Protein AF-A0A924PQM9-F1 (afdb_monomer_lite)

Secondary structure (DSSP, 8-state):
--HHHHHHHHHHHHHHH-----HHHHHHHHHHHHTT-SEEEEE-SSSEEEEEEEETTEEEEEEEETTTTEEEEEEPPP-

Foldseek 3Di:
DDPVQLVQAQVQCCVAVVDRDDSVRQVVQLVCVVVVQWAWDADPDPFWTWTWHQDPNDTWIFIAGNVVSGTRHTDHDDD

Radius of gyration: 11.28 Å; chains: 1; bounding box: 29×24×26 Å

Structure (mmCIF, N/CA/C/O backbone):
data_AF-A0A924PQM9-F1
#
_entry.id   AF-A0A924PQM9-F1
#
loop_
_atom_site.group_PDB
_atom_site.id
_atom_site.type_symbol
_atom_site.label_atom_id
_atom_site.label_alt_id
_atom_site.label_comp_id
_atom_site.label_asym_id
_atom_site.label_entity_id
_atom_site.label_seq_id
_atom_site.pdbx_PDB_ins_code
_atom_site.Cartn_x
_atom_site.Cartn_y
_atom_site.Cartn_z
_atom_site.occupancy
_atom_site.B_iso_or_equiv
_atom_site.auth_seq_id
_atom_site.auth_comp_id
_atom_site.auth_asym_id
_atom_site.auth_atom_id
_atom_site.pdbx_PDB_model_num
ATOM 1 N N . MET A 1 1 ? 11.988 2.929 5.447 1.00 58.50 1 MET A N 1
ATOM 2 C CA . MET A 1 1 ? 10.903 3.896 5.177 1.00 58.50 1 MET A CA 1
ATOM 3 C C . MET A 1 1 ? 11.099 5.063 6.125 1.00 58.50 1 MET A C 1
ATOM 5 O O . MET A 1 1 ? 11.207 4.819 7.326 1.00 58.50 1 MET A O 1
ATOM 9 N N . MET A 1 2 ? 11.226 6.283 5.610 1.00 68.81 2 MET A N 1
ATOM 10 C CA . MET A 1 2 ? 11.346 7.467 6.470 1.00 68.81 2 MET A CA 1
ATOM 11 C C . MET A 1 2 ? 10.018 7.715 7.201 1.00 68.81 2 MET A C 1
ATOM 13 O O . MET A 1 2 ? 8.949 7.354 6.706 1.00 68.81 2 MET A O 1
ATOM 17 N N . HIS A 1 3 ? 10.060 8.343 8.379 1.00 68.50 3 HIS A N 1
ATOM 18 C CA . HIS A 1 3 ? 8.855 8.659 9.162 1.00 68.50 3 HIS A CA 1
ATOM 19 C C . HIS A 1 3 ? 7.816 9.470 8.362 1.00 68.50 3 HIS A C 1
ATOM 21 O O . HIS A 1 3 ? 6.614 9.250 8.517 1.00 68.50 3 HIS A O 1
ATOM 27 N N . ALA A 1 4 ? 8.275 10.340 7.455 1.00 72.38 4 ALA A N 1
ATOM 28 C CA . ALA A 1 4 ? 7.427 11.151 6.583 1.00 72.38 4 ALA A CA 1
ATOM 29 C C . ALA A 1 4 ? 6.554 10.311 5.631 1.00 72.38 4 ALA A C 1
ATOM 31 O O . ALA A 1 4 ? 5.370 10.596 5.469 1.00 72.38 4 ALA A O 1
ATOM 32 N N . GLU A 1 5 ? 7.103 9.242 5.050 1.00 73.56 5 GLU A N 1
ATOM 33 C CA . GLU A 1 5 ? 6.380 8.361 4.121 1.00 73.56 5 GLU A CA 1
ATOM 34 C C . GLU A 1 5 ? 5.305 7.552 4.856 1.00 73.56 5 GLU A C 1
ATOM 36 O O . GLU A 1 5 ? 4.174 7.452 4.387 1.00 73.56 5 GLU A O 1
ATOM 41 N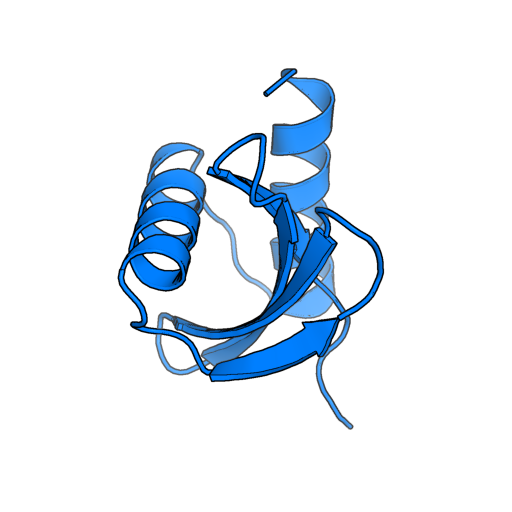 N . ARG A 1 6 ? 5.613 7.058 6.066 1.00 77.88 6 ARG A N 1
ATOM 42 C CA . ARG A 1 6 ? 4.626 6.375 6.923 1.00 77.88 6 ARG A CA 1
ATOM 43 C C . ARG A 1 6 ? 3.453 7.287 7.252 1.00 77.88 6 ARG A C 1
ATOM 45 O O . ARG A 1 6 ? 2.303 6.874 7.138 1.00 77.88 6 ARG A O 1
ATOM 52 N N . SER A 1 7 ? 3.755 8.519 7.660 1.00 81.88 7 SER A N 1
ATOM 53 C CA . SER A 1 7 ? 2.738 9.525 7.973 1.00 81.88 7 SER A CA 1
ATOM 54 C C . SER A 1 7 ? 1.882 9.853 6.745 1.00 81.88 7 SER A C 1
ATOM 56 O O . SER A 1 7 ? 0.656 9.902 6.834 1.00 81.88 7 SER A O 1
ATOM 58 N N . HIS A 1 8 ? 2.509 9.974 5.570 1.00 89.31 8 HIS A N 1
ATOM 59 C CA . HIS A 1 8 ? 1.802 10.189 4.312 1.00 89.31 8 HIS A CA 1
ATOM 60 C C . HIS A 1 8 ? 0.824 9.052 3.987 1.00 89.31 8 HIS A C 1
ATOM 62 O O . HIS A 1 8 ? -0.346 9.325 3.724 1.00 89.31 8 HIS A O 1
ATOM 68 N N . THR A 1 9 ? 1.267 7.792 4.042 1.00 91.69 9 THR A N 1
ATOM 69 C CA . THR A 1 9 ? 0.407 6.631 3.762 1.00 91.69 9 THR A CA 1
ATOM 70 C C . THR A 1 9 ? -0.780 6.566 4.719 1.00 91.69 9 THR A C 1
ATOM 72 O O . THR A 1 9 ? -1.912 6.432 4.257 1.00 91.69 9 THR A O 1
ATOM 75 N N . LYS A 1 10 ? -0.549 6.738 6.030 1.00 93.88 10 LYS A N 1
ATOM 76 C CA . LYS A 1 10 ? -1.624 6.769 7.041 1.00 93.88 10 LYS A CA 1
ATOM 77 C C . LYS A 1 10 ? -2.661 7.835 6.726 1.00 93.88 10 LYS A C 1
ATOM 79 O O . LYS A 1 10 ? -3.849 7.542 6.662 1.00 93.88 10 LYS A O 1
ATOM 84 N N . ARG A 1 11 ? -2.198 9.059 6.464 1.00 95.19 11 ARG A N 1
ATOM 85 C CA . ARG A 1 11 ? -3.076 10.179 6.135 1.00 95.19 11 ARG A CA 1
ATOM 86 C C . ARG A 1 11 ? -3.919 9.893 4.894 1.00 95.19 11 ARG A C 1
ATOM 88 O O . ARG A 1 11 ? -5.110 10.169 4.899 1.00 95.19 11 ARG A O 1
ATOM 95 N N . ARG A 1 12 ? -3.335 9.311 3.843 1.00 96.56 12 ARG A N 1
ATOM 96 C CA . ARG A 1 12 ? -4.081 8.979 2.618 1.00 96.56 12 ARG A CA 1
ATOM 97 C C . ARG A 1 12 ? -5.101 7.868 2.820 1.00 96.56 12 ARG A C 1
ATOM 99 O O . ARG A 1 12 ? -6.160 7.937 2.207 1.00 96.56 12 ARG A O 1
ATOM 106 N N . LEU A 1 13 ? -4.806 6.879 3.659 1.00 96.19 13 LEU A N 1
ATOM 107 C CA . LEU A 1 13 ? -5.766 5.833 4.017 1.00 96.19 13 LE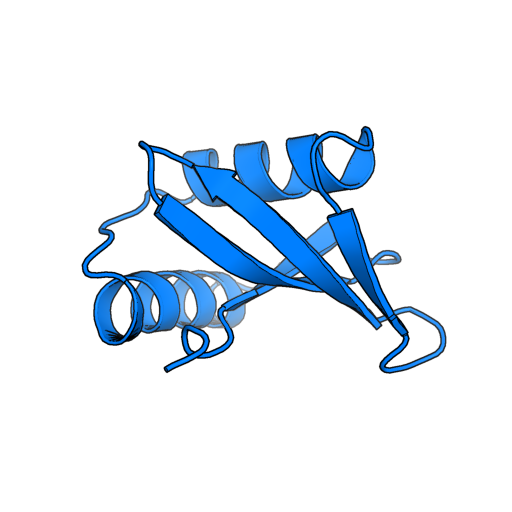U A CA 1
ATOM 108 C C . LEU A 1 13 ? -6.952 6.406 4.804 1.00 96.19 13 LEU A C 1
ATOM 110 O O . LEU A 1 13 ? -8.095 6.116 4.455 1.00 96.19 13 LEU A O 1
ATOM 114 N N . ALA A 1 14 ? -6.693 7.299 5.760 1.00 96.50 14 ALA A N 1
ATOM 115 C CA . ALA A 1 14 ? -7.746 7.996 6.494 1.00 96.50 14 ALA A CA 1
ATOM 116 C C . ALA A 1 14 ? -8.601 8.879 5.565 1.00 96.50 14 ALA A C 1
ATOM 118 O O . ALA A 1 14 ? -9.816 8.729 5.518 1.00 96.50 14 ALA A O 1
ATOM 119 N N . GLU A 1 15 ? -7.973 9.743 4.759 1.00 96.44 15 GLU A N 1
ATOM 120 C CA . GLU A 1 15 ? -8.672 10.670 3.854 1.00 96.44 15 GLU A CA 1
ATOM 121 C C . GLU A 1 15 ? -9.507 9.955 2.771 1.00 96.44 15 GLU A C 1
ATOM 123 O O . GLU A 1 15 ? -10.548 10.469 2.371 1.00 96.44 15 GLU A O 1
ATOM 128 N N . ARG A 1 16 ? -9.041 8.813 2.241 1.00 96.31 16 ARG A N 1
ATOM 129 C CA . ARG A 1 16 ? -9.638 8.168 1.048 1.00 96.31 16 ARG A CA 1
ATOM 130 C C . ARG A 1 16 ? -10.544 6.984 1.363 1.00 96.31 16 ARG A C 1
ATOM 132 O O . ARG A 1 16 ? -11.419 6.686 0.558 1.00 96.31 16 ARG A O 1
ATOM 139 N N . TYR A 1 17 ? -10.307 6.308 2.484 1.00 95.56 17 TYR A N 1
ATOM 140 C CA . TYR A 1 17 ? -11.000 5.072 2.863 1.00 95.56 17 TYR A CA 1
ATOM 141 C C . TYR A 1 17 ? -11.594 5.136 4.279 1.00 95.56 17 TYR A C 1
ATOM 143 O O . TYR A 1 17 ? -12.219 4.178 4.726 1.00 95.56 17 TYR A O 1
ATOM 151 N N . GLY A 1 18 ? -11.391 6.241 5.011 1.00 95.44 18 GLY A N 1
ATOM 152 C CA . G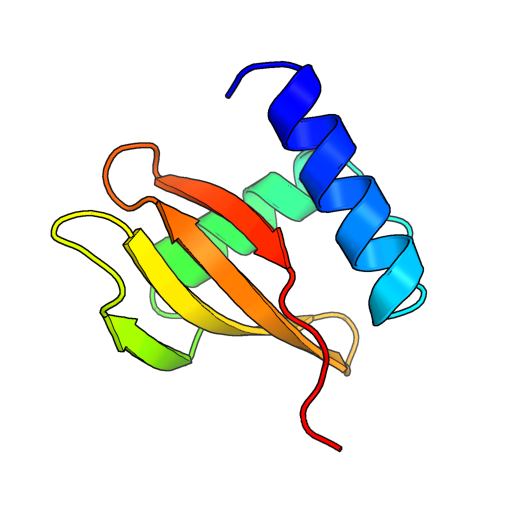LY A 1 18 ? -11.827 6.358 6.405 1.00 95.44 18 GLY A CA 1
ATOM 153 C C . GLY A 1 18 ? -11.092 5.405 7.352 1.00 95.44 18 GLY A C 1
ATOM 154 O O . GLY A 1 18 ? -11.622 5.073 8.406 1.00 95.44 18 GLY A O 1
ATOM 155 N N . LEU A 1 19 ? -9.901 4.926 6.968 1.00 95.75 19 LEU A N 1
ATOM 156 C CA . LEU A 1 19 ? -9.144 3.931 7.728 1.00 95.75 19 LEU A CA 1
ATOM 157 C C . LEU A 1 19 ? -8.056 4.581 8.585 1.00 95.75 19 LEU A C 1
ATOM 159 O O . LEU A 1 19 ? -7.084 5.135 8.066 1.00 95.75 19 LEU A O 1
ATOM 163 N N . GLU A 1 20 ? -8.176 4.433 9.901 1.00 95.06 20 GLU A N 1
ATOM 164 C CA . GLU A 1 20 ? -7.093 4.711 10.840 1.00 95.06 20 GLU A CA 1
ATOM 165 C C . GLU A 1 20 ? -6.230 3.462 11.005 1.00 95.06 20 GLU A C 1
ATOM 167 O O . GLU A 1 20 ? -6.679 2.451 11.533 1.00 95.06 20 GLU A O 1
ATOM 172 N N . VAL A 1 21 ? -4.986 3.521 10.525 1.00 93.38 21 VAL A N 1
ATOM 173 C CA . VAL A 1 21 ? -4.087 2.360 10.523 1.00 93.38 21 VAL A CA 1
ATOM 174 C C . VAL A 1 21 ? -2.790 2.648 11.266 1.00 93.38 21 VAL A C 1
ATOM 176 O O . VAL A 1 21 ? -2.163 3.714 11.157 1.00 93.38 21 VAL A O 1
ATOM 179 N N . SER A 1 22 ? -2.338 1.654 12.014 1.00 94.69 22 SER A N 1
ATOM 180 C CA . SER A 1 22 ? -1.044 1.653 12.674 1.00 94.69 22 SER A CA 1
ATOM 181 C C . SER A 1 22 ? 0.099 1.436 11.674 1.00 94.69 22 SER A C 1
ATOM 183 O O . SER A 1 22 ? -0.075 1.110 10.499 1.00 94.69 22 SER A O 1
ATOM 185 N N . SER A 1 23 ? 1.330 1.661 12.140 1.00 91.38 23 SER A N 1
ATOM 186 C CA . SER A 1 23 ? 2.513 1.382 11.316 1.00 91.38 23 SER A CA 1
ATOM 187 C C . SER A 1 23 ? 2.695 -0.118 11.069 1.00 91.38 23 SER A C 1
ATOM 189 O O . SER A 1 23 ? 3.238 -0.484 10.028 1.00 91.38 23 SER A O 1
ATOM 191 N N . ASP A 1 24 ? 2.267 -0.955 12.019 1.00 94.19 24 ASP A N 1
ATOM 192 C CA . ASP A 1 24 ? 2.322 -2.410 11.888 1.00 94.19 24 ASP A CA 1
ATOM 193 C C . ASP A 1 24 ? 1.318 -2.895 10.841 1.00 94.19 24 ASP A C 1
ATOM 195 O O . ASP A 1 24 ? 1.684 -3.643 9.944 1.00 94.19 24 ASP A O 1
ATOM 199 N N . GLU A 1 25 ? 0.097 -2.362 10.840 1.00 96.12 25 GLU A N 1
ATOM 200 C CA . GLU A 1 25 ? -0.913 -2.717 9.837 1.00 96.12 25 GLU A CA 1
ATOM 201 C C . GLU A 1 25 ? -0.469 -2.376 8.413 1.00 96.12 25 GLU A C 1
ATOM 203 O O . GLU A 1 25 ? -0.594 -3.208 7.517 1.00 96.12 25 GLU A O 1
ATOM 208 N N . ILE A 1 26 ? 0.145 -1.207 8.197 1.00 95.44 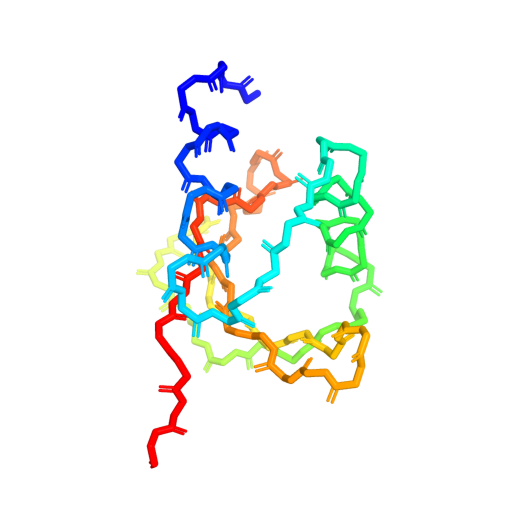26 ILE A N 1
ATOM 209 C CA . ILE A 1 26 ? 0.744 -0.867 6.893 1.00 95.44 26 ILE A CA 1
ATOM 210 C C . ILE A 1 26 ? 1.841 -1.870 6.517 1.00 95.44 26 ILE A C 1
ATOM 212 O O . ILE A 1 26 ? 1.965 -2.253 5.352 1.00 95.44 26 ILE A O 1
ATOM 216 N N . PHE A 1 27 ? 2.654 -2.299 7.485 1.00 94.69 27 PHE A N 1
ATOM 217 C CA . PHE A 1 27 ? 3.681 -3.308 7.248 1.00 94.69 27 PHE A CA 1
ATOM 218 C C . PHE A 1 27 ? 3.067 -4.667 6.880 1.00 94.69 27 PHE A C 1
ATOM 220 O O . PHE A 1 27 ? 3.521 -5.285 5.916 1.00 94.69 27 PHE A O 1
ATOM 227 N N . GLN A 1 28 ? 2.002 -5.098 7.560 1.00 96.50 28 GLN A N 1
ATOM 228 C CA . GLN A 1 28 ? 1.289 -6.332 7.224 1.00 96.50 28 GLN A CA 1
ATOM 229 C C . GLN A 1 28 ? 0.638 -6.257 5.839 1.00 96.50 28 GLN A C 1
ATOM 231 O O . GLN A 1 28 ? 0.754 -7.207 5.071 1.00 96.50 28 GLN A O 1
ATOM 236 N N . MET A 1 29 ? 0.039 -5.123 5.460 1.00 97.38 29 MET A N 1
ATOM 237 C CA . MET A 1 29 ? -0.487 -4.921 4.101 1.00 97.38 29 MET A CA 1
ATOM 238 C C . MET A 1 29 ? 0.621 -5.007 3.044 1.00 97.38 29 MET A C 1
ATOM 240 O O . MET A 1 29 ? 0.459 -5.665 2.017 1.00 97.38 29 MET A O 1
ATOM 244 N N . ALA A 1 30 ? 1.769 -4.371 3.292 1.00 96.94 30 ALA A N 1
ATOM 245 C CA . ALA A 1 30 ? 2.918 -4.430 2.390 1.00 96.94 30 ALA A CA 1
ATOM 246 C C . ALA A 1 30 ? 3.445 -5.867 2.244 1.00 96.94 30 ALA A C 1
ATOM 248 O O . ALA A 1 30 ? 3.778 -6.304 1.141 1.00 96.94 30 ALA A O 1
ATOM 249 N N . LYS A 1 31 ? 3.482 -6.615 3.351 1.00 96.94 31 LYS A N 1
ATOM 250 C CA . LYS A 1 31 ? 3.841 -8.033 3.374 1.00 96.94 31 LYS A CA 1
ATOM 251 C C . LYS A 1 31 ? 2.831 -8.874 2.587 1.00 96.94 31 LYS A C 1
ATOM 253 O O . LYS A 1 31 ? 3.252 -9.683 1.765 1.00 96.94 31 LYS A O 1
ATOM 258 N N . ALA A 1 32 ? 1.533 -8.648 2.771 1.00 97.00 32 ALA A N 1
ATOM 259 C CA . ALA A 1 32 ? 0.470 -9.329 2.034 1.00 97.00 32 ALA A CA 1
ATOM 260 C C . ALA A 1 32 ? 0.628 -9.138 0.515 1.00 97.00 32 ALA A C 1
ATOM 262 O O . ALA A 1 32 ? 0.657 -10.116 -0.232 1.00 97.00 32 ALA A O 1
ATOM 263 N N . ILE A 1 33 ? 0.854 -7.898 0.064 1.00 97.00 33 ILE A N 1
ATOM 264 C CA . ILE A 1 33 ? 1.157 -7.591 -1.344 1.00 97.00 33 ILE A CA 1
ATOM 265 C C . ILE A 1 33 ? 2.404 -8.350 -1.816 1.00 97.00 33 ILE A C 1
ATOM 267 O O . ILE A 1 33 ? 2.371 -9.017 -2.849 1.00 97.00 33 ILE A O 1
ATOM 271 N N . ALA A 1 34 ? 3.495 -8.311 -1.046 1.00 95.38 34 ALA A N 1
ATOM 272 C CA . ALA A 1 34 ? 4.746 -8.979 -1.404 1.00 95.38 34 ALA A CA 1
ATOM 273 C C . ALA A 1 34 ? 4.634 -10.515 -1.491 1.00 95.38 34 ALA A C 1
ATOM 275 O O . ALA A 1 34 ? 5.454 -11.139 -2.164 1.00 95.38 34 ALA A O 1
ATOM 276 N N . HIS A 1 35 ? 3.648 -11.118 -0.821 1.00 95.62 35 HIS A N 1
ATOM 277 C CA . HIS A 1 35 ? 3.349 -12.553 -0.872 1.00 95.62 35 HIS A CA 1
ATOM 278 C C . HIS A 1 35 ? 2.225 -12.913 -1.858 1.00 95.62 35 HIS A C 1
ATOM 280 O O . HIS A 1 35 ? 1.770 -14.054 -1.862 1.00 95.62 35 HIS A O 1
ATOM 286 N N . GLY A 1 36 ? 1.784 -11.974 -2.701 1.00 93.88 36 GLY A N 1
ATOM 287 C CA . GLY A 1 36 ? 0.784 -12.237 -3.738 1.00 93.88 36 GLY A CA 1
ATOM 288 C C . GLY A 1 36 ? -0.660 -12.271 -3.236 1.00 93.88 36 GLY A C 1
ATOM 289 O O . GLY A 1 36 ? -1.532 -12.766 -3.938 1.00 93.88 36 GLY A O 1
ATOM 290 N N . GLN A 1 37 ? -0.940 -11.729 -2.048 1.00 95.06 37 GLN A N 1
ATOM 291 C CA . GLN A 1 37 ? -2.304 -11.622 -1.505 1.00 95.06 37 GLN A CA 1
ATOM 292 C C . GLN A 1 37 ? -3.055 -10.371 -2.001 1.00 95.06 37 GLN A C 1
ATOM 294 O O . GLN A 1 37 ? -4.082 -9.994 -1.443 1.00 95.06 37 GLN A O 1
ATOM 299 N N . GLY A 1 38 ? -2.540 -9.712 -3.040 1.00 95.19 38 GLY A N 1
ATOM 300 C CA . GLY A 1 38 ? -3.182 -8.596 -3.724 1.00 95.19 38 GLY A CA 1
ATOM 301 C C . GLY A 1 38 ? -3.256 -8.838 -5.229 1.00 95.19 38 GLY A C 1
ATOM 302 O O . GLY A 1 38 ? -2.609 -9.736 -5.761 1.00 95.19 38 GLY A O 1
ATOM 303 N N . THR A 1 39 ? -4.027 -8.010 -5.927 1.00 97.69 39 THR A N 1
ATOM 304 C CA . THR A 1 39 ? -4.115 -8.026 -7.394 1.00 97.69 39 THR A CA 1
ATOM 305 C C . THR A 1 39 ? -3.282 -6.888 -7.968 1.00 97.69 39 THR A C 1
ATOM 307 O O . THR A 1 39 ? -3.503 -5.728 -7.628 1.00 97.69 39 THR A O 1
ATOM 310 N N . LEU A 1 40 ? -2.322 -7.197 -8.836 1.00 97.19 40 LEU A N 1
ATOM 311 C CA . LEU A 1 40 ? -1.566 -6.181 -9.564 1.00 97.19 40 LEU A CA 1
ATOM 312 C C . LEU A 1 40 ? -2.485 -5.493 -10.587 1.00 97.19 40 LEU A C 1
ATOM 314 O O . LEU A 1 40 ? -3.078 -6.159 -11.429 1.00 97.19 40 LEU A O 1
ATOM 318 N N . ILE A 1 41 ? -2.586 -4.165 -10.520 1.00 96.12 41 ILE A N 1
ATOM 319 C CA . ILE A 1 41 ? -3.394 -3.349 -11.440 1.00 96.12 41 ILE A CA 1
ATOM 320 C C . ILE A 1 41 ? -2.544 -2.878 -12.618 1.00 96.12 41 ILE A C 1
ATOM 322 O O . ILE A 1 41 ? -2.955 -2.968 -13.770 1.00 96.12 41 ILE A O 1
ATOM 326 N N . ALA A 1 42 ? -1.381 -2.298 -12.314 1.00 96.38 42 ALA A N 1
ATOM 327 C CA . ALA A 1 42 ? -0.545 -1.626 -13.296 1.00 96.38 42 ALA A CA 1
ATOM 328 C C . ALA A 1 42 ? 0.895 -1.493 -12.802 1.00 96.38 42 ALA A C 1
ATOM 330 O O . ALA A 1 42 ? 1.151 -1.311 -11.611 1.00 96.38 42 ALA A O 1
ATOM 331 N N . HIS A 1 43 ? 1.829 -1.499 -13.745 1.00 96.94 43 HIS A N 1
ATOM 332 C CA . HIS A 1 43 ? 3.204 -1.084 -13.503 1.00 96.94 43 HIS A CA 1
ATOM 333 C C . HIS A 1 43 ? 3.305 0.433 -13.678 1.00 96.94 43 HIS A C 1
ATOM 335 O O . HIS A 1 43 ? 2.966 0.952 -14.740 1.00 96.94 43 HIS A O 1
ATOM 341 N N . GLN A 1 44 ? 3.770 1.153 -12.655 1.00 94.38 44 GLN A N 1
ATOM 342 C CA . GLN A 1 44 ? 4.018 2.596 -12.757 1.00 94.38 44 GLN A CA 1
ATOM 343 C C . GLN A 1 44 ? 5.455 2.877 -13.210 1.00 94.38 44 GLN A C 1
ATOM 345 O O . GLN A 1 44 ? 5.704 3.814 -13.965 1.00 94.38 44 GLN A O 1
ATOM 350 N N . SER A 1 45 ? 6.421 2.101 -12.717 1.00 95.19 45 SER A N 1
ATOM 351 C CA . SER A 1 45 ? 7.838 2.241 -13.062 1.00 95.19 45 SER A CA 1
ATOM 352 C C . SER A 1 45 ? 8.597 0.927 -12.849 1.00 95.19 45 SER A C 1
ATOM 354 O O . SER A 1 45 ? 8.018 -0.093 -12.479 1.00 95.19 45 SER A O 1
ATOM 356 N N . ARG A 1 46 ? 9.927 0.945 -13.027 1.00 94.12 46 ARG A N 1
ATOM 357 C CA . ARG A 1 46 ? 10.797 -0.229 -12.825 1.00 94.12 46 ARG A CA 1
ATOM 358 C C . ARG A 1 46 ? 10.634 -0.894 -11.452 1.00 94.12 46 ARG A C 1
ATOM 360 O O . ARG A 1 46 ? 10.849 -2.102 -11.359 1.00 94.12 46 ARG A O 1
ATOM 367 N N . HIS A 1 47 ? 10.284 -0.138 -10.411 1.00 95.50 47 HIS A N 1
ATOM 368 C CA . HIS A 1 47 ? 10.186 -0.639 -9.034 1.00 95.50 47 HIS A CA 1
ATOM 369 C C . HIS A 1 47 ? 8.854 -0.320 -8.350 1.00 95.50 47 HIS A C 1
ATOM 371 O O . HIS A 1 47 ? 8.637 -0.803 -7.244 1.00 95.50 47 HIS A O 1
ATOM 377 N N . VAL A 1 48 ? 7.976 0.466 -8.977 1.00 96.69 48 VAL A N 1
ATOM 378 C CA . VAL A 1 48 ? 6.721 0.923 -8.371 1.00 96.69 48 VAL A CA 1
ATOM 379 C C . VAL A 1 48 ? 5.536 0.390 -9.158 1.00 96.69 48 VAL A C 1
ATOM 381 O O . VAL A 1 48 ? 5.460 0.578 -10.371 1.00 96.69 48 VAL A O 1
ATOM 384 N N . ASP A 1 49 ? 4.596 -0.215 -8.443 1.00 97.62 49 ASP A N 1
ATOM 385 C CA . ASP A 1 49 ? 3.411 -0.853 -9.004 1.00 97.62 49 ASP A CA 1
ATOM 386 C C . ASP A 1 49 ? 2.146 -0.432 -8.247 1.00 97.62 49 ASP A C 1
ATOM 388 O O . ASP A 1 49 ? 2.187 -0.073 -7.066 1.00 97.62 49 ASP A O 1
ATOM 392 N N . HIS A 1 50 ? 1.004 -0.503 -8.922 1.00 97.62 50 HIS A N 1
ATOM 393 C CA . HIS A 1 50 ? -0.317 -0.287 -8.339 1.00 97.62 50 HIS A CA 1
ATOM 394 C C . HIS A 1 50 ? -0.965 -1.630 -8.036 1.00 97.62 50 HIS A C 1
ATOM 396 O O . HIS A 1 50 ? -1.026 -2.497 -8.903 1.00 97.62 50 HIS A O 1
ATOM 402 N N . TRP A 1 51 ? -1.489 -1.780 -6.828 1.00 98.12 51 TRP A N 1
ATOM 403 C CA . TRP A 1 51 ? -2.069 -3.020 -6.326 1.00 98.12 51 TRP A CA 1
ATOM 404 C C . TRP A 1 51 ? -3.460 -2.785 -5.751 1.00 98.12 51 TRP A C 1
ATOM 406 O O . TRP A 1 51 ? -3.734 -1.723 -5.193 1.00 98.12 51 TRP A O 1
ATOM 416 N N . GLN A 1 52 ? -4.321 -3.793 -5.846 1.00 97.81 52 GLN A N 1
ATOM 417 C CA . GLN A 1 52 ? -5.535 -3.911 -5.050 1.00 97.81 52 GLN A CA 1
ATOM 418 C C . GLN A 1 52 ? -5.318 -4.889 -3.906 1.00 97.81 52 GLN A C 1
ATOM 420 O O . GLN A 1 52 ? -4.761 -5.968 -4.106 1.00 97.81 52 GLN A O 1
ATOM 425 N N . LEU A 1 53 ? -5.786 -4.526 -2.719 1.00 97.62 53 LEU A N 1
ATOM 426 C CA . LEU A 1 53 ? -5.752 -5.377 -1.536 1.00 97.62 53 LEU A CA 1
ATOM 427 C C . LEU A 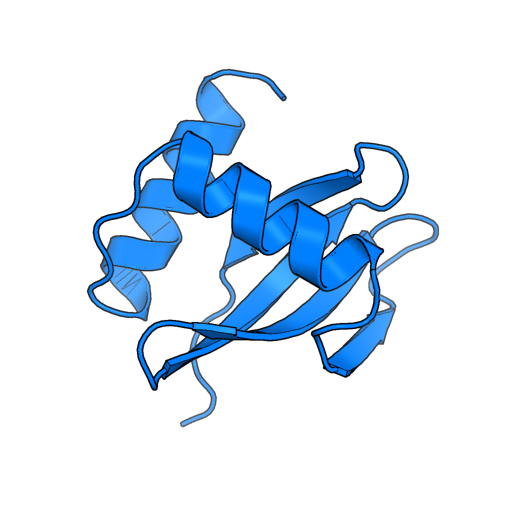1 53 ? -7.087 -5.259 -0.808 1.00 97.62 53 LEU A C 1
ATO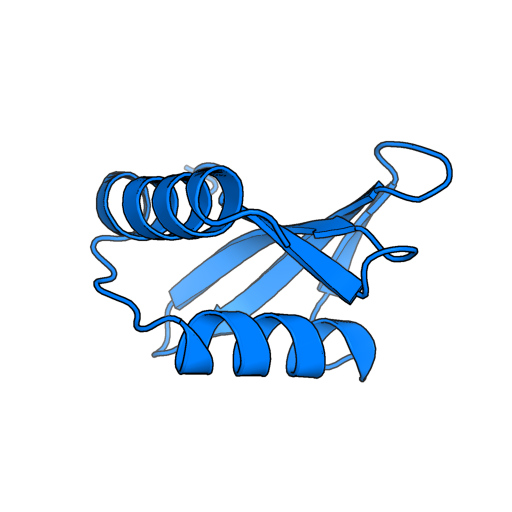M 429 O O . LEU A 1 53 ? -7.535 -4.149 -0.529 1.00 97.62 53 LEU A O 1
ATOM 433 N N . VAL A 1 54 ? -7.708 -6.390 -0.481 1.00 96.94 54 VAL A N 1
ATOM 434 C CA . VAL A 1 54 ? -8.876 -6.397 0.404 1.00 96.94 54 VAL A CA 1
ATOM 435 C C . VAL A 1 54 ? -8.385 -6.324 1.843 1.00 96.94 54 VAL A C 1
ATOM 437 O O . VAL A 1 54 ? -7.626 -7.181 2.290 1.00 96.94 54 VAL A O 1
ATOM 440 N N . TYR A 1 55 ? -8.819 -5.306 2.575 1.00 96.25 55 TYR A N 1
ATOM 441 C CA . TYR A 1 55 ? -8.477 -5.116 3.979 1.00 96.25 55 TYR A CA 1
ATOM 442 C C . TYR A 1 55 ? -9.694 -4.581 4.733 1.00 96.25 55 TYR A C 1
ATOM 444 O O . TYR A 1 55 ? -10.315 -3.616 4.298 1.00 96.25 55 TYR A O 1
ATOM 452 N N . GLN A 1 56 ? -10.057 -5.240 5.839 1.00 93.88 56 GLN A N 1
ATOM 453 C CA . GLN A 1 56 ? -11.260 -4.923 6.628 1.00 93.88 56 GLN A CA 1
ATOM 454 C C . GLN A 1 56 ? -12.537 -4.784 5.768 1.00 93.88 56 GLN A C 1
ATOM 456 O O . GLN A 1 56 ? -13.361 -3.902 5.981 1.00 93.88 56 GLN A O 1
ATOM 461 N N . GLY A 1 57 ? -12.687 -5.641 4.751 1.00 93.38 57 GLY A N 1
ATOM 462 C CA . GLY A 1 57 ? -13.834 -5.616 3.834 1.00 93.38 57 GLY A CA 1
ATOM 463 C C . GLY A 1 57 ? -13.809 -4.495 2.788 1.00 93.38 57 GLY A C 1
ATOM 464 O O . GLY A 1 57 ? -14.694 -4.451 1.939 1.00 93.38 57 GLY A O 1
ATOM 465 N N . GLN A 1 58 ? -12.795 -3.625 2.794 1.00 94.88 58 GLN A N 1
ATOM 466 C CA . GLN A 1 58 ? -12.616 -2.575 1.795 1.00 94.88 58 GLN A CA 1
ATOM 467 C C . GLN A 1 58 ? -11.586 -2.975 0.738 1.00 94.88 58 GLN A C 1
ATOM 469 O O . GLN A 1 58 ? -10.532 -3.532 1.051 1.00 94.88 58 GLN A O 1
ATOM 474 N N . LEU A 1 59 ? -11.870 -2.653 -0.524 1.00 96.62 59 LEU A N 1
ATOM 475 C CA . LEU A 1 59 ? -10.933 -2.840 -1.627 1.00 96.62 59 LEU A CA 1
ATOM 476 C C . LEU A 1 59 ? -10.017 -1.618 -1.743 1.00 96.62 59 LEU A C 1
ATOM 478 O O . LEU A 1 59 ? -10.385 -0.593 -2.318 1.00 96.62 59 LEU A O 1
ATOM 482 N N . LEU A 1 60 ? -8.811 -1.732 -1.201 1.00 97.31 60 LEU A N 1
ATOM 483 C CA . LEU A 1 60 ? -7.823 -0.660 -1.207 1.00 97.31 60 LEU A CA 1
ATOM 484 C C . LEU A 1 60 ? -7.041 -0.659 -2.510 1.00 97.31 60 LEU A C 1
ATOM 486 O O . LEU A 1 60 ? -6.613 -1.711 -2.975 1.00 97.31 60 LEU A O 1
ATOM 490 N N . ARG A 1 61 ? -6.771 0.528 -3.053 1.00 97.75 61 ARG A N 1
ATOM 491 C CA . ARG A 1 61 ? -5.812 0.728 -4.146 1.00 97.75 61 ARG A CA 1
ATOM 492 C C . ARG A 1 61 ? -4.534 1.330 -3.586 1.00 97.75 61 ARG A C 1
ATOM 494 O O . ARG A 1 61 ? -4.553 2.430 -3.041 1.00 97.75 61 ARG A O 1
ATOM 501 N N . LEU A 1 62 ? -3.419 0.624 -3.715 1.00 97.56 62 LEU A N 1
ATOM 502 C CA . LEU A 1 62 ? -2.161 0.928 -3.039 1.00 97.56 62 LEU A CA 1
ATOM 503 C C . LEU A 1 62 ? -1.017 1.049 -4.044 1.00 97.56 62 LEU A C 1
ATOM 505 O O . LEU A 1 62 ? -0.953 0.309 -5.022 1.00 97.56 62 LEU A O 1
ATOM 509 N N . VAL A 1 63 ? -0.096 1.975 -3.788 1.00 97.50 63 VAL A N 1
ATOM 510 C CA . VAL A 1 63 ? 1.162 2.093 -4.531 1.00 97.50 63 VAL A CA 1
ATOM 511 C C . VAL A 1 63 ? 2.252 1.402 -3.730 1.00 97.50 63 VAL A C 1
ATOM 513 O O . VAL A 1 63 ? 2.547 1.804 -2.601 1.00 97.50 63 VAL A O 1
ATOM 516 N N . PHE A 1 64 ? 2.854 0.377 -4.319 1.00 97.19 64 PHE A N 1
ATOM 517 C CA . PHE A 1 64 ? 3.864 -0.459 -3.688 1.00 97.19 64 PHE A CA 1
ATOM 518 C C . PHE A 1 64 ? 5.217 -0.290 -4.377 1.00 97.19 64 PHE A C 1
ATOM 520 O O . PHE A 1 64 ? 5.326 -0.416 -5.595 1.00 97.19 64 PHE A O 1
ATOM 527 N N . ASP A 1 65 ? 6.252 -0.034 -3.584 1.00 95.81 65 ASP A N 1
ATOM 528 C CA . ASP A 1 65 ? 7.645 -0.053 -4.016 1.00 95.81 65 ASP A CA 1
ATOM 529 C C . ASP A 1 65 ? 8.237 -1.440 -3.750 1.00 95.81 65 ASP A C 1
ATOM 531 O O . ASP A 1 65 ? 8.423 -1.841 -2.596 1.00 95.81 65 ASP A O 1
ATOM 535 N N . ARG A 1 66 ? 8.568 -2.173 -4.815 1.00 94.50 66 ARG A N 1
ATOM 536 C CA . ARG A 1 66 ? 9.180 -3.506 -4.740 1.00 94.50 66 ARG A CA 1
ATOM 537 C C . ARG A 1 66 ? 10.593 -3.487 -4.177 1.00 94.50 66 ARG A C 1
ATOM 539 O O . ARG A 1 66 ? 10.974 -4.439 -3.501 1.00 94.50 66 ARG A O 1
ATOM 546 N N . GLN A 1 67 ? 11.370 -2.439 -4.441 1.00 94.50 67 GLN A N 1
ATOM 547 C CA . GLN A 1 67 ? 12.740 -2.331 -3.939 1.00 94.50 67 GLN A CA 1
ATOM 548 C C . GLN A 1 67 ? 12.736 -2.113 -2.425 1.00 94.50 67 GLN A C 1
ATOM 550 O O . GLN A 1 67 ? 13.510 -2.736 -1.700 1.00 94.50 67 GLN A O 1
ATOM 555 N N . ARG A 1 68 ? 11.834 -1.259 -1.935 1.00 91.88 68 ARG A N 1
ATOM 556 C CA . ARG A 1 68 ? 11.682 -0.959 -0.501 1.00 91.88 68 ARG A CA 1
ATOM 557 C C . ARG A 1 68 ? 10.753 -1.929 0.229 1.00 91.88 68 ARG A C 1
ATOM 559 O O . ARG A 1 68 ? 10.673 -1.865 1.456 1.00 91.88 68 ARG A O 1
ATOM 566 N N . ARG A 1 69 ? 10.055 -2.791 -0.518 1.00 94.12 69 ARG A N 1
ATOM 567 C CA . ARG A 1 69 ? 9.007 -3.722 -0.067 1.00 94.12 69 ARG A CA 1
ATOM 568 C C . ARG A 1 69 ? 7.967 -3.022 0.802 1.00 94.12 69 ARG A C 1
ATOM 570 O O . ARG A 1 69 ? 7.690 -3.444 1.924 1.00 94.12 69 ARG A O 1
ATOM 577 N N . SER A 1 70 ? 7.457 -1.893 0.320 1.00 95.25 70 SER A N 1
ATOM 578 C CA . SER A 1 70 ? 6.675 -0.995 1.159 1.00 95.25 70 SER A CA 1
ATOM 579 C C . SER A 1 70 ? 5.606 -0.205 0.408 1.00 95.25 70 SER A C 1
ATOM 581 O O . SER A 1 70 ? 5.725 0.053 -0.787 1.00 95.25 70 SER A O 1
ATOM 583 N N . ILE A 1 71 ? 4.541 0.176 1.119 1.00 96.38 71 ILE A N 1
ATOM 584 C CA . ILE A 1 71 ? 3.458 1.000 0.569 1.00 96.38 71 ILE A CA 1
ATOM 585 C C . ILE A 1 71 ? 3.845 2.476 0.682 1.00 96.38 71 ILE A C 1
ATOM 587 O O . ILE A 1 71 ? 4.066 2.980 1.787 1.00 96.38 71 ILE A O 1
ATOM 591 N N . ILE A 1 72 ? 3.895 3.167 -0.457 1.00 94.25 72 ILE A N 1
ATOM 592 C CA . ILE A 1 72 ? 4.247 4.592 -0.545 1.00 94.25 72 ILE A CA 1
ATOM 593 C C . ILE A 1 72 ? 3.019 5.483 -0.324 1.00 94.25 72 ILE A C 1
ATOM 595 O O . ILE A 1 72 ? 3.123 6.559 0.261 1.00 94.25 72 ILE A O 1
ATOM 599 N N . THR A 1 73 ? 1.861 5.076 -0.848 1.00 96.00 73 THR A N 1
ATOM 600 C CA . THR A 1 73 ? 0.610 5.836 -0.746 1.00 96.00 73 THR A CA 1
ATOM 601 C C . THR A 1 73 ? -0.592 4.952 -1.091 1.00 96.00 73 THR A C 1
ATOM 603 O O . THR A 1 73 ? -0.434 3.877 -1.670 1.00 96.00 73 THR A O 1
ATOM 606 N N . ALA A 1 74 ? -1.796 5.414 -0.764 1.00 97.00 74 ALA A N 1
ATOM 607 C CA . ALA A 1 74 ? -3.053 4.790 -1.170 1.00 97.00 74 ALA A CA 1
ATOM 608 C C . ALA A 1 74 ? -3.718 5.663 -2.229 1.00 97.00 74 ALA A C 1
ATOM 610 O O . ALA A 1 74 ? -3.872 6.848 -1.975 1.00 97.00 74 ALA A O 1
ATOM 611 N N . LEU A 1 75 ? -4.095 5.121 -3.387 1.00 96.06 75 LEU A N 1
ATOM 612 C CA . LEU A 1 75 ? -4.829 5.789 -4.475 1.00 96.06 75 LEU A CA 1
ATOM 613 C C . LEU A 1 75 ? -6.316 5.969 -4.109 1.00 96.06 75 LEU A C 1
ATOM 615 O O . LEU A 1 75 ? -6.798 5.250 -3.237 1.00 96.06 75 LEU A O 1
ATOM 619 N N . PRO A 1 76 ? -7.058 6.907 -4.729 1.00 94.56 76 PRO A N 1
ATOM 620 C CA . PRO A 1 76 ? -8.493 7.032 -4.472 1.00 94.56 76 PRO A CA 1
ATOM 621 C C . PRO A 1 76 ? -9.253 5.766 -4.910 1.00 94.56 76 PRO A C 1
ATOM 623 O O . PRO A 1 76 ? -8.792 5.085 -5.837 1.00 94.56 76 PRO A O 1
ATOM 626 N N . PRO A 1 77 ? -10.397 5.443 -4.279 1.00 92.25 77 PRO A N 1
ATOM 627 C CA . PRO A 1 77 ? -11.254 4.350 -4.732 1.00 92.25 77 PRO A CA 1
ATOM 628 C C . PRO A 1 77 ? -11.724 4.584 -6.175 1.00 92.25 77 PRO A C 1
ATOM 630 O O . PRO A 1 77 ? -11.694 5.709 -6.679 1.00 92.25 77 PRO A O 1
ATOM 633 N N . LEU A 1 78 ? -12.102 3.507 -6.866 1.00 86.00 78 LEU A N 1
ATOM 634 C CA . LEU A 1 78 ? -12.826 3.639 -8.130 1.00 86.00 78 LEU A CA 1
ATOM 635 C C . LEU A 1 78 ? -14.260 4.050 -7.780 1.00 86.00 78 LEU A C 1
ATOM 637 O O . LEU A 1 78 ? -14.903 3.369 -6.984 1.00 86.00 78 LEU A O 1
ATOM 641 N N . THR A 1 79 ? -14.689 5.194 -8.307 1.00 67.25 79 THR A N 1
ATOM 642 C CA . THR A 1 79 ? -16.087 5.647 -8.331 1.00 67.25 79 THR A CA 1
ATOM 643 C C . THR A 1 79 ? -16.917 4.798 -9.270 1.00 67.25 79 THR A C 1
ATOM 645 O O . THR A 1 79 ? -16.376 4.484 -10.357 1.00 67.25 79 THR A O 1
#

Sequence (79 aa):
MMHAERSHTKRRLAERYGLEVSSDEIFQMAKAIAHGQGTLIAHQSRHVDHWQLVYQGQLLRLVFDRQRRSIITALPPLT

pLDDT: mean 92.99, std 7.89, range [58.5, 98.12]